Protein AF-A0A524GZ40-F1 (afdb_monomer_lite)

Foldseek 3Di:
DDWAALVNVCVVVVDDCVPSVVVVVVCCVVQQWPDDDRTIDGD

Secondary structure (DSSP, 8-state):
--EE-HHHHHHHH---HHHHHHHHHHHHHTTSEEEETTEEEE-

Sequence (43 aa):
EGDITVSVIREKTGLSRKYLIPLLEWADRQGITRRNGEVRRLT

Radius of gyration: 9.72 Å; chains: 1; bounding box: 18×20×23 Å

pLDDT: mean 83.4, std 8.87, range [49.53, 92.62]

Structure (mmCIF, N/CA/C/O backbone):
data_AF-A0A524GZ40-F1
#
_entry.id   AF-A0A524GZ40-F1
#
loop_
_atom_site.group_PDB
_atom_site.id
_atom_site.type_symbol
_atom_site.label_atom_id
_atom_site.label_alt_id
_atom_site.label_comp_id
_atom_site.label_asym_id
_atom_site.label_entity_id
_atom_site.label_seq_id
_atom_site.pdbx_PDB_ins_code
_atom_site.Cartn_x
_atom_site.Cartn_y
_atom_site.Cartn_z
_atom_site.occupancy
_atom_site.B_iso_or_equiv
_atom_sit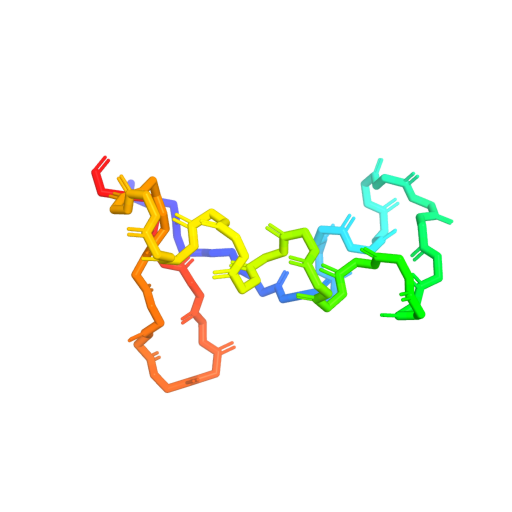e.auth_seq_id
_atom_site.auth_comp_id
_atom_site.auth_asym_id
_atom_site.auth_atom_id
_atom_site.pdbx_PDB_model_num
ATOM 1 N N . GLU A 1 1 ? -10.327 -12.626 3.037 1.00 49.53 1 GLU A N 1
ATOM 2 C CA . GLU A 1 1 ? -9.561 -11.588 3.757 1.00 49.53 1 GLU A CA 1
ATOM 3 C C . GLU A 1 1 ? -8.345 -11.226 2.919 1.00 49.53 1 GLU A C 1
ATOM 5 O O . GLU A 1 1 ? -7.582 -12.116 2.568 1.00 49.53 1 GLU A O 1
ATOM 10 N N . GLY A 1 2 ? -8.266 -9.982 2.442 1.00 64.50 2 GLY A N 1
ATOM 11 C CA . GLY A 1 2 ? -7.320 -9.576 1.399 1.00 64.50 2 GLY A CA 1
ATOM 12 C C . GLY A 1 2 ? -6.156 -8.779 1.967 1.00 64.50 2 GLY A C 1
ATOM 13 O O . GLY A 1 2 ? -6.213 -7.551 1.990 1.00 64.50 2 GLY A O 1
ATOM 14 N N . ASP A 1 3 ? -5.115 -9.471 2.416 1.00 71.06 3 ASP A N 1
ATOM 15 C CA . ASP A 1 3 ? -3.836 -8.842 2.729 1.00 71.06 3 ASP A CA 1
ATOM 16 C C . ASP A 1 3 ? -3.059 -8.653 1.412 1.00 71.06 3 ASP A C 1
ATOM 18 O O . ASP A 1 3 ? -2.770 -9.611 0.694 1.00 71.06 3 ASP A O 1
ATOM 22 N N . ILE A 1 4 ? -2.773 -7.402 1.047 1.00 80.94 4 ILE A N 1
ATOM 23 C CA . ILE A 1 4 ? -2.111 -7.032 -0.206 1.00 80.94 4 ILE A CA 1
ATOM 24 C C . ILE A 1 4 ? -0.793 -6.307 0.076 1.00 80.94 4 ILE A C 1
ATOM 26 O O . ILE A 1 4 ? -0.712 -5.378 0.883 1.00 80.94 4 ILE A O 1
ATOM 30 N N . THR A 1 5 ? 0.279 -6.735 -0.589 1.00 84.38 5 THR A N 1
ATOM 31 C CA . THR A 1 5 ? 1.583 -6.070 -0.496 1.00 84.38 5 THR A CA 1
ATOM 32 C C . THR A 1 5 ? 1.688 -4.952 -1.5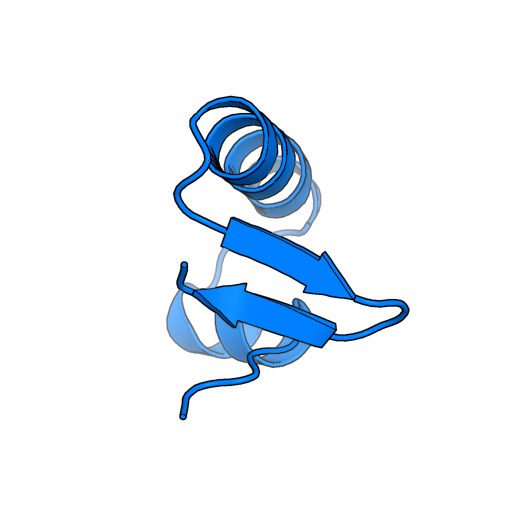25 1.00 84.38 5 THR A C 1
ATOM 34 O O . THR A 1 5 ? 1.088 -5.000 -2.600 1.00 84.38 5 THR A O 1
ATOM 37 N N . VAL A 1 6 ? 2.525 -3.953 -1.240 1.00 83.31 6 VAL A N 1
ATOM 38 C CA . VAL A 1 6 ? 2.812 -2.857 -2.184 1.00 83.31 6 VAL A CA 1
ATOM 39 C C . VAL A 1 6 ? 3.326 -3.391 -3.522 1.00 83.31 6 VAL A C 1
ATOM 41 O O . VAL A 1 6 ? 3.002 -2.838 -4.570 1.00 83.31 6 VAL A O 1
ATOM 44 N N . SER A 1 7 ? 4.095 -4.483 -3.499 1.00 84.12 7 SER A N 1
ATOM 45 C CA . SER A 1 7 ? 4.606 -5.141 -4.704 1.00 84.12 7 SER A CA 1
ATOM 46 C C . SER A 1 7 ? 3.487 -5.679 -5.595 1.00 84.12 7 SER A C 1
ATOM 48 O O . SER A 1 7 ? 3.524 -5.437 -6.798 1.00 84.12 7 SER A O 1
ATOM 50 N N . VAL A 1 8 ? 2.457 -6.307 -5.017 1.00 85.94 8 VAL A N 1
ATOM 51 C CA . VAL A 1 8 ? 1.293 -6.796 -5.777 1.00 85.94 8 VAL A CA 1
ATOM 52 C C . VAL A 1 8 ? 0.497 -5.634 -6.372 1.00 85.94 8 VAL A C 1
ATOM 54 O O . VAL A 1 8 ? 0.065 -5.702 -7.521 1.00 85.94 8 VAL A O 1
ATOM 57 N N . ILE A 1 9 ? 0.333 -4.530 -5.633 1.00 86.19 9 ILE A N 1
ATOM 58 C CA . ILE A 1 9 ? -0.344 -3.338 -6.171 1.00 86.19 9 ILE A CA 1
ATOM 59 C C . ILE A 1 9 ? 0.475 -2.738 -7.318 1.00 86.19 9 ILE A C 1
ATOM 61 O O . ILE A 1 9 ? -0.089 -2.345 -8.337 1.00 86.19 9 ILE A O 1
ATOM 65 N N . ARG A 1 10 ? 1.806 -2.724 -7.197 1.00 89.69 10 ARG A N 1
ATOM 66 C CA . ARG A 1 10 ? 2.711 -2.263 -8.255 1.00 89.69 10 ARG A CA 1
ATOM 67 C C . ARG A 1 10 ? 2.561 -3.091 -9.529 1.00 89.69 10 ARG A C 1
ATOM 69 O O . ARG A 1 10 ? 2.438 -2.513 -10.600 1.00 89.69 10 ARG A O 1
ATOM 76 N N . GLU A 1 11 ? 2.546 -4.416 -9.418 1.00 89.25 11 GLU A N 1
ATOM 77 C CA . GLU A 1 11 ? 2.359 -5.312 -10.567 1.00 89.25 11 GLU A CA 1
ATOM 78 C C . GLU A 1 11 ? 0.995 -5.136 -11.232 1.00 89.25 11 GLU A C 1
ATOM 80 O O . GLU A 1 11 ? 0.913 -5.094 -12.454 1.00 89.25 11 GLU A O 1
ATOM 85 N N . LYS A 1 12 ? -0.071 -4.976 -10.442 1.00 88.81 12 LYS A N 1
ATOM 86 C CA . LYS A 1 12 ? -1.431 -4.816 -10.977 1.00 88.81 12 LYS A CA 1
ATOM 87 C C . LYS A 1 12 ? -1.676 -3.455 -11.625 1.00 88.81 12 LYS A C 1
ATOM 89 O O . LYS A 1 12 ? -2.448 -3.368 -12.572 1.00 88.81 12 LYS A O 1
ATOM 94 N N . THR A 1 13 ? -1.073 -2.396 -11.089 1.00 88.50 13 THR A N 1
ATOM 95 C CA . THR A 1 13 ? -1.322 -1.014 -11.536 1.00 88.50 13 THR A CA 1
ATOM 96 C C . THR A 1 13 ? -0.269 -0.496 -12.513 1.00 88.50 13 THR A C 1
ATOM 98 O O . THR A 1 13 ? -0.506 0.506 -13.179 1.00 88.50 13 THR A O 1
ATOM 101 N N . GLY A 1 14 ? 0.911 -1.122 -12.576 1.00 91.31 14 GLY A N 1
ATOM 102 C CA . GLY A 1 14 ? 2.054 -0.635 -13.354 1.00 91.31 14 GLY A CA 1
ATOM 103 C C . GLY A 1 14 ? 2.641 0.689 -12.846 1.00 91.31 14 GLY A C 1
ATOM 104 O O . GLY A 1 14 ? 3.558 1.236 -13.458 1.00 91.31 14 GLY A O 1
ATOM 105 N N . LEU A 1 15 ? 2.139 1.226 -11.728 1.00 90.75 15 LEU A N 1
ATOM 106 C CA . LEU A 1 15 ? 2.569 2.515 -11.201 1.00 90.75 15 LEU A CA 1
ATOM 107 C C . LEU A 1 15 ? 3.951 2.413 -10.562 1.00 90.75 15 LEU A C 1
ATOM 109 O O . LEU A 1 15 ? 4.250 1.499 -9.794 1.00 90.75 15 LEU A O 1
ATOM 113 N N . SER A 1 16 ? 4.798 3.408 -10.813 1.00 88.44 16 SER A N 1
ATOM 114 C CA . SER A 1 16 ? 6.070 3.509 -10.104 1.00 88.44 16 SER A CA 1
ATOM 115 C C . SER A 1 16 ? 5.852 3.887 -8.631 1.00 88.44 16 SER A C 1
ATOM 117 O O . SER A 1 16 ? 4.860 4.523 -8.263 1.00 88.44 16 SER A O 1
ATOM 119 N N . ARG A 1 17 ? 6.821 3.542 -7.768 1.00 88.94 17 ARG A N 1
ATOM 120 C CA . ARG A 1 17 ? 6.778 3.849 -6.323 1.00 88.94 17 ARG A CA 1
ATOM 121 C C . ARG A 1 17 ? 6.541 5.334 -6.028 1.00 88.94 17 ARG A C 1
ATOM 123 O O . ARG A 1 17 ? 5.883 5.642 -5.042 1.00 88.94 17 ARG A O 1
ATOM 130 N N . LYS A 1 18 ? 7.017 6.227 -6.903 1.00 91.31 18 LYS A N 1
ATOM 131 C CA . LYS A 1 18 ? 6.821 7.682 -6.806 1.00 91.31 18 LYS A CA 1
ATOM 132 C C . LYS A 1 18 ? 5.342 8.073 -6.722 1.00 91.31 18 LYS A C 1
ATOM 134 O O . LYS A 1 18 ? 5.016 9.020 -6.020 1.00 91.31 18 LYS A O 1
ATOM 139 N N . TYR A 1 19 ? 4.471 7.354 -7.427 1.00 92.00 19 TYR A N 1
ATOM 140 C CA . TYR A 1 19 ? 3.029 7.611 -7.439 1.00 92.00 19 TYR A CA 1
ATOM 141 C C . TYR A 1 19 ? 2.281 6.689 -6.478 1.00 92.00 19 TYR A C 1
ATOM 143 O O . TYR A 1 19 ? 1.307 7.093 -5.852 1.00 92.00 19 TYR A O 1
ATOM 151 N N . LEU A 1 20 ? 2.765 5.455 -6.331 1.00 90.88 20 LEU A N 1
ATOM 152 C CA . LEU A 1 20 ? 2.086 4.442 -5.539 1.00 90.88 20 LEU A CA 1
ATOM 153 C C . LEU A 1 20 ? 2.161 4.713 -4.030 1.00 90.88 20 LEU A C 1
ATOM 155 O O . LEU A 1 20 ? 1.165 4.549 -3.336 1.00 90.88 20 LEU A O 1
ATOM 159 N N . ILE A 1 21 ? 3.319 5.143 -3.519 1.00 88.69 21 ILE A N 1
ATOM 160 C CA . ILE A 1 21 ? 3.510 5.442 -2.089 1.00 88.69 21 ILE A CA 1
ATOM 161 C C . ILE A 1 21 ? 2.521 6.524 -1.609 1.00 88.69 21 ILE A C 1
ATOM 163 O O . ILE A 1 21 ? 1.741 6.217 -0.709 1.00 88.69 21 ILE A O 1
ATOM 167 N N . PRO A 1 22 ? 2.462 7.731 -2.212 1.00 92.62 22 PRO A N 1
ATOM 168 C CA . PRO A 1 22 ? 1.543 8.771 -1.746 1.00 92.62 22 PRO A CA 1
ATOM 169 C C . PRO A 1 22 ? 0.064 8.389 -1.907 1.00 92.62 22 PRO A C 1
ATOM 171 O O . PRO A 1 22 ? -0.756 8.780 -1.078 1.00 92.62 22 PRO A O 1
ATOM 174 N N . LEU A 1 23 ? -0.289 7.590 -2.922 1.00 90.06 23 LEU A N 1
ATOM 175 C CA . LEU A 1 23 ? -1.650 7.068 -3.078 1.00 90.06 23 LEU A CA 1
ATOM 176 C C . LEU A 1 23 ? -2.030 6.127 -1.926 1.00 90.06 23 LEU A C 1
ATOM 178 O O . LEU A 1 23 ? -3.126 6.231 -1.380 1.00 90.06 23 LEU A O 1
ATOM 182 N N . LEU A 1 24 ? -1.120 5.232 -1.536 1.00 87.94 24 LEU A N 1
ATOM 183 C CA . LEU A 1 24 ? -1.342 4.318 -0.417 1.00 87.94 24 LEU A CA 1
ATOM 184 C C . LEU A 1 24 ? -1.366 5.050 0.923 1.00 87.94 24 LEU A C 1
ATOM 186 O O . LEU A 1 24 ? -2.193 4.728 1.760 1.00 87.94 24 LEU A O 1
ATOM 190 N N . GLU A 1 25 ? -0.533 6.070 1.120 1.00 89.56 25 GLU A N 1
ATOM 191 C CA . GLU A 1 25 ? -0.589 6.920 2.317 1.00 89.56 25 GLU A CA 1
ATOM 192 C C . GLU A 1 25 ? -1.889 7.728 2.402 1.00 89.56 25 GLU A C 1
ATOM 194 O O . GLU A 1 25 ? -2.398 7.995 3.492 1.00 89.56 25 GLU A O 1
ATOM 199 N N . TRP A 1 26 ? -2.434 8.153 1.260 1.00 91.69 26 TRP A N 1
ATOM 200 C CA . TRP A 1 26 ? -3.761 8.755 1.208 1.00 91.69 26 TRP A CA 1
ATOM 201 C C . TRP A 1 26 ? -4.842 7.728 1.566 1.00 91.69 26 TRP A C 1
ATOM 203 O O . TRP A 1 26 ? -5.661 8.011 2.438 1.00 91.69 26 TRP A O 1
ATOM 213 N N . ALA A 1 27 ? -4.805 6.527 0.983 1.00 87.44 27 ALA A N 1
ATOM 214 C CA . ALA A 1 27 ? -5.761 5.459 1.283 1.00 87.44 27 ALA A CA 1
ATOM 215 C C . ALA A 1 27 ? -5.703 5.017 2.757 1.00 87.44 27 ALA A C 1
ATOM 217 O O . ALA A 1 27 ? -6.747 4.834 3.387 1.00 87.44 27 ALA A O 1
ATOM 218 N N . ASP A 1 28 ? -4.494 4.942 3.322 1.00 86.38 28 ASP A N 1
ATOM 219 C CA . ASP A 1 28 ? -4.245 4.654 4.734 1.00 86.38 28 ASP A CA 1
ATOM 220 C C . ASP A 1 28 ? -4.863 5.754 5.630 1.00 86.38 28 ASP A C 1
ATOM 222 O O . ASP A 1 28 ? -5.511 5.456 6.633 1.00 86.38 28 ASP A O 1
ATOM 226 N N . ARG A 1 29 ? -4.750 7.037 5.244 1.00 88.31 29 ARG A N 1
ATOM 227 C CA . ARG A 1 29 ? -5.373 8.170 5.963 1.00 88.31 29 ARG A CA 1
ATOM 228 C C . ARG A 1 29 ? -6.896 8.211 5.863 1.00 88.31 29 ARG A C 1
ATOM 230 O O . ARG A 1 29 ? -7.537 8.705 6.783 1.00 88.31 29 ARG A O 1
ATOM 237 N N . GLN A 1 30 ? -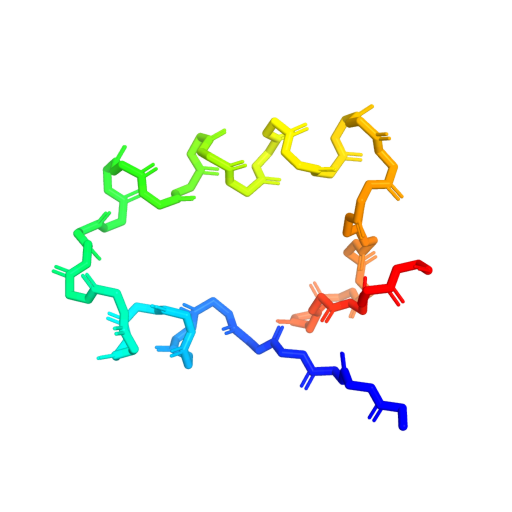7.469 7.743 4.758 1.00 90.44 30 GLN A N 1
ATOM 238 C CA . GLN A 1 30 ? -8.924 7.667 4.582 1.00 90.44 30 GLN A CA 1
ATOM 239 C C . GLN A 1 30 ? -9.546 6.447 5.285 1.00 90.44 30 GLN A C 1
ATOM 241 O O . GLN A 1 30 ? -10.764 6.307 5.286 1.00 90.44 30 GLN A O 1
ATOM 246 N N . GLY A 1 31 ? -8.735 5.556 5.871 1.00 85.12 31 GLY A N 1
ATOM 247 C CA . GLY A 1 31 ? -9.208 4.324 6.508 1.00 85.12 31 GLY A CA 1
ATOM 248 C C . GLY A 1 31 ? -9.579 3.209 5.524 1.00 85.12 31 GLY A C 1
ATOM 249 O O . GLY A 1 31 ? -10.114 2.188 5.948 1.00 85.12 31 GLY A O 1
ATOM 250 N N . ILE A 1 32 ? -9.275 3.376 4.232 1.00 83.94 32 ILE A N 1
ATOM 251 C CA . ILE A 1 32 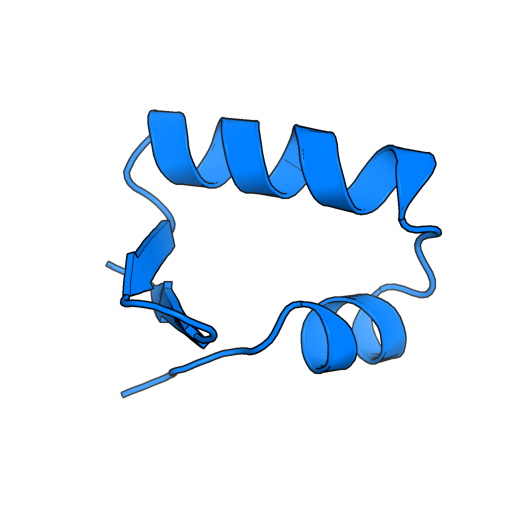? -9.546 2.385 3.176 1.00 83.94 32 ILE A CA 1
ATOM 252 C C . ILE A 1 32 ? -8.600 1.189 3.323 1.00 83.94 32 ILE A C 1
ATOM 254 O O . ILE A 1 32 ? -9.007 0.035 3.198 1.00 83.94 32 ILE A O 1
ATOM 258 N N . THR A 1 33 ? -7.326 1.464 3.602 1.00 83.69 33 THR A N 1
ATOM 259 C CA . THR A 1 33 ? -6.319 0.444 3.891 1.00 83.69 33 THR A CA 1
ATOM 260 C C . THR A 1 33 ? -5.748 0.647 5.282 1.00 83.69 33 THR A C 1
ATOM 262 O O . THR A 1 33 ? -5.650 1.765 5.783 1.00 83.69 33 THR A O 1
ATOM 265 N N . ARG A 1 34 ? -5.348 -0.445 5.928 1.00 81.94 34 ARG A N 1
ATOM 266 C CA . ARG A 1 34 ? -4.626 -0.401 7.195 1.00 81.94 34 ARG A CA 1
ATOM 267 C C . ARG A 1 34 ? -3.300 -1.118 7.046 1.00 81.94 34 ARG A C 1
ATOM 269 O O . ARG A 1 34 ? -3.242 -2.280 6.638 1.00 81.94 34 ARG A O 1
ATOM 276 N N . ARG A 1 35 ? -2.219 -0.424 7.392 1.00 80.38 35 ARG A N 1
ATOM 277 C CA . ARG A 1 35 ? -0.881 -1.011 7.426 1.00 80.38 35 ARG A CA 1
ATOM 278 C C . ARG A 1 35 ? -0.763 -1.950 8.624 1.00 80.38 35 ARG A C 1
ATOM 280 O O . ARG A 1 35 ? -0.927 -1.517 9.762 1.00 80.38 35 ARG A O 1
ATOM 287 N N . ASN A 1 36 ? -0.435 -3.209 8.359 1.00 79.38 36 ASN A N 1
ATOM 288 C CA . ASN A 1 36 ? -0.148 -4.219 9.370 1.00 79.38 36 ASN A CA 1
ATOM 289 C C . ASN A 1 36 ? 1.256 -4.792 9.098 1.00 79.38 36 ASN A C 1
ATOM 291 O O . ASN A 1 36 ? 1.424 -5.811 8.434 1.00 79.38 36 ASN A O 1
ATOM 295 N N . GLY A 1 37 ? 2.291 -4.050 9.508 1.00 78.94 37 GLY A N 1
ATOM 296 C CA . GLY A 1 37 ? 3.689 -4.376 9.200 1.00 78.94 37 GLY A CA 1
ATOM 297 C C . GLY A 1 37 ? 4.049 -4.164 7.722 1.00 78.94 37 GLY A C 1
ATOM 298 O O . GLY A 1 37 ? 4.082 -3.020 7.246 1.00 78.94 37 GLY A O 1
ATOM 299 N N . GLU A 1 38 ? 4.349 -5.264 7.021 1.00 70.50 38 GLU A N 1
ATOM 300 C CA . GLU A 1 38 ? 4.710 -5.304 5.590 1.00 70.50 38 GLU A CA 1
ATOM 301 C C . GLU A 1 38 ? 3.505 -5.486 4.649 1.00 70.50 38 GLU A C 1
ATOM 303 O O . GLU A 1 38 ? 3.614 -5.250 3.442 1.00 70.50 38 GLU A O 1
ATOM 308 N N . VAL A 1 39 ? 2.342 -5.856 5.191 1.00 73.69 39 VAL A N 1
ATOM 309 C CA . VAL A 1 39 ? 1.103 -6.059 4.428 1.00 73.69 39 VAL A CA 1
ATOM 310 C C . VAL A 1 39 ? 0.100 -4.938 4.697 1.00 73.69 39 VAL A C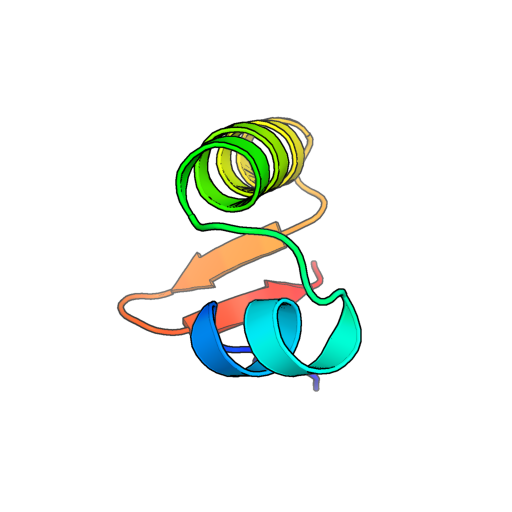 1
ATOM 312 O O . VAL A 1 39 ? 0.099 -4.311 5.761 1.00 73.69 39 VAL A O 1
ATOM 315 N N . ARG A 1 40 ? -0.757 -4.651 3.713 1.00 79.69 40 ARG A N 1
ATO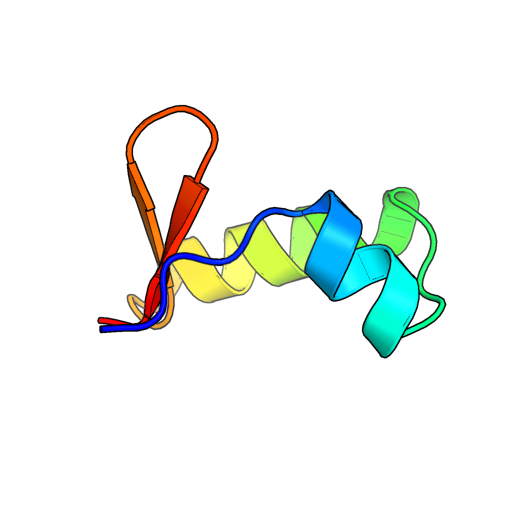M 316 C CA . ARG A 1 40 ? -1.919 -3.771 3.875 1.00 79.69 40 ARG A CA 1
ATOM 317 C C . ARG A 1 40 ? -3.187 -4.600 3.807 1.00 79.69 40 ARG A C 1
ATOM 319 O O . ARG A 1 40 ? -3.363 -5.355 2.858 1.00 79.69 40 ARG A O 1
ATOM 326 N N . ARG A 1 41 ? -4.072 -4.426 4.781 1.00 78.12 41 ARG A N 1
ATOM 327 C CA . ARG A 1 41 ? -5.404 -5.034 4.782 1.00 78.12 41 ARG A CA 1
ATOM 328 C C . ARG A 1 41 ? -6.423 -3.990 4.334 1.00 78.12 41 ARG A C 1
ATOM 330 O O . ARG A 1 41 ? -6.336 -2.843 4.770 1.00 78.12 41 ARG A O 1
ATOM 337 N N . LEU A 1 42 ? -7.348 -4.369 3.455 1.00 74.00 42 LEU A N 1
ATOM 338 C CA . LEU A 1 42 ? -8.544 -3.563 3.187 1.00 74.00 42 LEU A CA 1
ATOM 339 C C . LEU A 1 42 ? -9.444 -3.625 4.426 1.00 74.00 42 LEU A C 1
ATOM 341 O O . LEU A 1 42 ? -9.723 -4.731 4.898 1.00 74.00 42 LEU A O 1
ATOM 345 N N . THR A 1 43 ? -9.794 -2.460 4.975 1.00 63.72 43 THR A N 1
ATOM 346 C CA . THR A 1 43 ? -10.705 -2.357 6.126 1.00 63.72 43 THR A CA 1
ATOM 347 C C . THR A 1 43 ? -12.110 -2.799 5.736 1.00 63.72 43 THR A C 1
ATOM 349 O O . THR A 1 43 ? -12.526 -2.491 4.596 1.00 63.72 43 THR A O 1
#